Protein AF-A0A7Y4VWL1-F1 (afdb_monomer_lite)

Sequence (151 aa):
MTAQRGFTLIELLVVMTILGILSGLSLLKLRDLRYAAVAAQMTQELRAVQVAAFNYFADHETWPLETGPGAVPAGLAPLLPAQLTSSFDRGEYVLDYENFGGTGEVVIGVSVTSSNERLFAKFAQFLGKGSPFFIAGNTITYLISGPGGIF

Foldseek 3Di:
DDDDDDDDPVNVVVVVVVVVVVVVVVVVVVVLVVLLVVLVVVVVQLVQQLVLQVVLCVVPVDGFDWDFKFDDGPSSLVSGDPVPNGTQCPPQKIWGWDFPDDPPWTKIKIKIAGPDPSSQVSNVVVVPPPFDWDDDPRMIIGIDTPPPDDD

Radius of gyration: 23.73 Å; chains: 1; bounding box: 59×51×61 Å

Structure (mmCIF, N/CA/C/O backbone):
data_AF-A0A7Y4VWL1-F1
#
_entry.id   AF-A0A7Y4VWL1-F1
#
loop_
_atom_site.group_PDB
_atom_site.id
_atom_site.type_symbol
_atom_site.label_atom_id
_atom_site.label_alt_id
_atom_site.label_comp_id
_atom_site.label_asym_id
_atom_site.label_entity_id
_atom_site.label_seq_id
_atom_site.pdbx_PDB_ins_code
_atom_site.Cartn_x
_atom_site.Cartn_y
_atom_site.Cartn_z
_atom_site.occupancy
_atom_site.B_iso_or_equiv
_atom_site.auth_seq_id
_atom_site.auth_comp_id
_atom_site.auth_asym_id
_atom_site.auth_atom_id
_atom_site.pdbx_PDB_model_num
ATOM 1 N N . MET A 1 1 ? -34.475 -35.817 40.402 1.00 53.69 1 MET A N 1
ATOM 2 C CA . MET A 1 1 ? -34.946 -34.663 39.607 1.00 53.69 1 MET A CA 1
ATOM 3 C C . MET A 1 1 ? -33.939 -33.544 39.800 1.00 53.69 1 MET A C 1
ATOM 5 O O . MET A 1 1 ? -33.828 -33.026 40.901 1.00 53.69 1 MET A O 1
ATOM 9 N N . THR A 1 2 ? -33.110 -33.264 38.801 1.00 60.56 2 THR A N 1
ATOM 10 C CA . THR A 1 2 ? -32.112 -32.190 38.861 1.00 60.56 2 THR A CA 1
ATOM 11 C C . THR A 1 2 ? -32.817 -30.856 38.632 1.00 60.56 2 THR A C 1
ATOM 13 O O . THR A 1 2 ? -33.407 -30.642 37.579 1.00 60.56 2 THR A O 1
ATOM 16 N N . ALA A 1 3 ? -32.811 -29.975 39.633 1.00 67.19 3 ALA A N 1
ATOM 17 C CA . ALA A 1 3 ? -33.412 -28.652 39.517 1.00 67.19 3 ALA A CA 1
ATOM 18 C C . ALA A 1 3 ? -32.616 -27.804 38.512 1.00 67.19 3 ALA A C 1
ATOM 20 O O . ALA A 1 3 ? -31.457 -27.466 38.761 1.00 67.19 3 ALA A O 1
ATOM 21 N N . GLN A 1 4 ? -33.230 -27.452 37.382 1.00 72.12 4 GLN A N 1
ATOM 22 C CA . GLN A 1 4 ? -32.694 -26.437 36.479 1.00 72.12 4 GLN A CA 1
ATOM 23 C C . GLN A 1 4 ? -32.841 -25.064 37.137 1.00 72.12 4 GLN A C 1
ATOM 25 O O . GLN A 1 4 ? -33.948 -24.574 37.353 1.00 72.12 4 GLN A O 1
ATOM 30 N N . ARG A 1 5 ? -31.706 -24.454 37.488 1.00 76.81 5 ARG A N 1
ATOM 31 C CA . ARG A 1 5 ? -31.646 -23.065 37.949 1.00 76.81 5 ARG A CA 1
ATOM 32 C C . ARG A 1 5 ? -31.828 -22.141 36.743 1.00 76.81 5 ARG A C 1
ATOM 34 O O . ARG A 1 5 ? -31.040 -22.205 35.804 1.00 76.81 5 ARG A O 1
ATOM 41 N N . GLY A 1 6 ? -32.875 -21.320 36.767 1.00 77.44 6 GLY A N 1
ATOM 42 C CA . GLY A 1 6 ? -33.060 -20.220 35.818 1.00 77.44 6 GLY A CA 1
ATOM 43 C C . G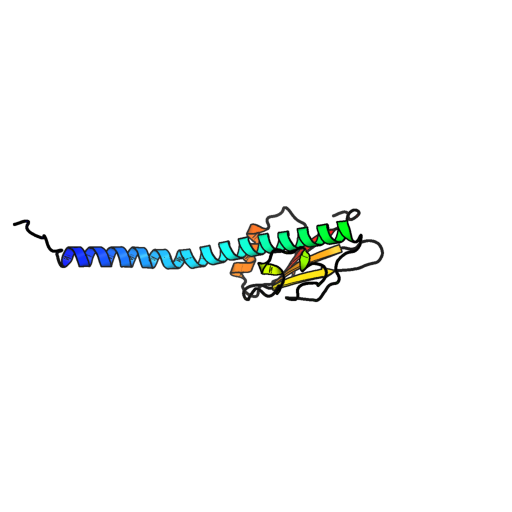LY A 1 6 ? -32.202 -19.009 36.192 1.00 77.44 6 GLY A C 1
ATOM 44 O O . GLY A 1 6 ? -31.858 -18.835 37.359 1.00 77.44 6 GLY A O 1
ATOM 45 N N . PHE A 1 7 ? -31.868 -18.182 35.201 1.00 81.88 7 PHE A N 1
ATOM 46 C CA . PHE A 1 7 ? -31.201 -16.893 35.410 1.00 81.88 7 PHE A CA 1
ATOM 47 C C . PHE A 1 7 ? -32.176 -15.859 35.984 1.00 81.88 7 PHE A C 1
ATOM 49 O O . PHE A 1 7 ? -33.357 -15.841 35.626 1.00 81.88 7 PHE A O 1
ATOM 56 N N . THR A 1 8 ? -31.689 -14.972 36.848 1.00 91.75 8 THR A N 1
ATOM 57 C CA . THR A 1 8 ? -32.475 -13.841 37.349 1.00 91.75 8 THR A CA 1
ATOM 58 C C . THR A 1 8 ? -32.477 -12.679 36.351 1.00 91.75 8 THR A C 1
ATOM 60 O O . THR A 1 8 ? -31.537 -12.473 35.582 1.00 91.75 8 THR A O 1
ATOM 63 N N . LEU A 1 9 ? -33.540 -11.869 36.389 1.00 91.31 9 LEU A N 1
ATOM 64 C CA . LEU A 1 9 ? -33.664 -10.654 35.573 1.00 91.31 9 LEU A CA 1
ATOM 65 C C . LEU A 1 9 ? -32.506 -9.674 35.808 1.00 91.31 9 LEU A C 1
ATOM 67 O O . LEU A 1 9 ? -32.021 -9.051 34.866 1.00 91.31 9 LEU A O 1
ATOM 71 N N . ILE A 1 10 ? -32.055 -9.554 37.060 1.00 94.19 10 ILE A N 1
ATOM 72 C CA . ILE A 1 10 ? -30.964 -8.650 37.427 1.00 94.19 10 ILE A CA 1
ATOM 73 C C . ILE A 1 10 ? -29.613 -9.139 36.901 1.00 94.19 10 ILE A C 1
ATOM 75 O O . ILE A 1 10 ? -28.822 -8.327 36.431 1.00 94.19 10 ILE A O 1
ATOM 79 N N . GLU A 1 11 ? -29.366 -10.451 36.898 1.00 93.19 11 GLU A N 1
ATOM 80 C CA . GLU A 1 11 ? -28.156 -11.018 36.298 1.00 93.19 11 GLU A CA 1
ATOM 81 C C . GLU A 1 11 ? -28.111 -10.745 34.794 1.00 93.19 11 GLU A C 1
ATOM 83 O O . GLU A 1 11 ? -27.090 -10.278 34.292 1.00 93.19 11 GLU A O 1
ATOM 88 N N . LEU A 1 12 ? -29.223 -10.946 34.078 1.00 92.62 12 LEU A N 1
ATOM 89 C CA . LEU A 1 12 ? -29.288 -10.622 32.651 1.00 92.62 12 LEU A CA 1
ATOM 90 C C . LEU A 1 12 ? -29.052 -9.121 32.407 1.00 92.62 12 LEU A C 1
ATOM 92 O O . LEU A 1 12 ? -28.317 -8.751 31.492 1.00 92.62 12 LEU A O 1
ATOM 96 N N . LEU A 1 13 ? -29.633 -8.261 33.250 1.00 95.00 13 LEU A N 1
ATOM 97 C CA . LEU A 1 13 ? -29.513 -6.808 33.142 1.00 95.00 13 LEU A CA 1
ATOM 98 C C . LEU A 1 13 ? -28.073 -6.332 33.339 1.00 95.00 13 LEU A C 1
ATOM 100 O O . LEU A 1 13 ? -27.571 -5.535 32.542 1.00 95.00 13 LEU A O 1
ATOM 104 N N . VAL A 1 14 ? -27.385 -6.833 34.364 1.00 95.44 14 VAL A N 1
ATOM 105 C CA . VAL A 1 14 ? -25.982 -6.481 34.618 1.00 95.44 14 VAL A CA 1
ATOM 106 C C . VAL A 1 14 ? -25.096 -6.963 33.470 1.00 95.44 14 VAL A C 1
ATOM 108 O O . VAL A 1 14 ? -24.245 -6.206 33.003 1.00 95.44 14 VAL A O 1
ATOM 111 N N . VAL A 1 15 ? -25.335 -8.168 32.943 1.00 95.50 15 VAL A N 1
ATOM 112 C CA . VAL A 1 15 ? -24.563 -8.715 31.817 1.00 95.50 15 VAL A CA 1
ATOM 113 C C . VAL A 1 15 ? -24.711 -7.850 30.568 1.00 95.50 15 VAL A C 1
ATOM 115 O O . VAL A 1 15 ? -23.702 -7.435 30.001 1.00 95.50 15 VAL A O 1
ATOM 118 N N . MET A 1 16 ? -25.936 -7.514 30.153 1.00 95.31 16 MET A N 1
ATOM 119 C CA . MET A 1 16 ? -26.133 -6.659 28.975 1.00 95.31 16 MET A CA 1
ATOM 120 C C . MET A 1 16 ? -25.584 -5.242 29.184 1.00 95.31 16 MET A C 1
ATOM 122 O O . MET A 1 16 ? -25.059 -4.649 28.245 1.00 95.31 16 MET A O 1
ATOM 126 N N . THR A 1 17 ? -25.630 -4.725 30.416 1.00 96.38 17 THR A N 1
ATOM 127 C CA . THR A 1 17 ? -25.041 -3.423 30.762 1.00 96.38 17 THR A CA 1
ATOM 128 C C . THR A 1 17 ? -23.522 -3.445 30.589 1.00 96.38 17 THR A C 1
ATOM 130 O O . THR A 1 17 ? -22.962 -2.569 29.930 1.00 96.38 17 THR A O 1
ATOM 133 N N . ILE A 1 18 ? -22.846 -4.472 31.111 1.00 96.19 18 ILE A N 1
ATOM 134 C CA . ILE A 1 18 ? -21.393 -4.631 30.963 1.00 96.19 18 ILE A CA 1
ATOM 135 C C . ILE A 1 18 ? -21.023 -4.845 29.488 1.00 96.19 18 ILE A C 1
ATOM 137 O O . ILE A 1 18 ? -20.112 -4.183 28.989 1.00 96.19 18 ILE A O 1
ATOM 141 N N . LEU A 1 19 ? -21.748 -5.705 28.763 1.00 95.56 19 LEU A N 1
ATOM 142 C CA . LEU A 1 19 ? -21.534 -5.923 27.327 1.00 95.56 19 LEU A CA 1
ATOM 143 C C . LEU A 1 19 ? -21.727 -4.636 26.516 1.00 95.56 19 LEU A C 1
ATOM 145 O O . LEU A 1 19 ? -20.936 -4.376 25.610 1.00 95.56 19 LEU A O 1
ATOM 149 N N . GLY A 1 20 ? -22.718 -3.808 26.851 1.00 95.06 20 GLY A N 1
ATOM 150 C CA . GLY A 1 20 ? -22.946 -2.510 26.213 1.00 95.06 20 GLY A CA 1
ATOM 151 C C . GLY A 1 20 ? -21.771 -1.548 26.402 1.00 95.06 20 GLY A C 1
ATOM 152 O O . GLY A 1 20 ? -21.290 -0.967 25.428 1.00 95.06 20 GLY A O 1
ATOM 153 N N . ILE A 1 21 ? -21.249 -1.438 27.629 1.00 94.19 21 ILE A N 1
ATOM 154 C CA . ILE A 1 21 ? -20.079 -0.599 27.939 1.00 94.19 21 ILE A CA 1
ATOM 155 C C . ILE A 1 21 ? -18.843 -1.090 27.172 1.00 94.19 21 ILE A C 1
ATOM 157 O O . ILE A 1 21 ? -18.185 -0.303 26.488 1.00 94.19 21 ILE A O 1
ATOM 161 N N . LEU A 1 22 ? -18.541 -2.392 27.234 1.00 94.25 22 LEU A N 1
ATOM 162 C CA . LEU A 1 22 ? -17.385 -2.975 26.543 1.00 94.25 22 LEU A CA 1
ATOM 163 C C . LEU A 1 22 ? -17.489 -2.831 25.016 1.00 94.25 22 LEU A C 1
ATOM 165 O O . LEU A 1 22 ? -16.496 -2.512 24.354 1.00 94.25 22 LEU A O 1
ATOM 169 N N . SER A 1 23 ? -18.687 -3.011 24.454 1.00 90.81 23 SER A N 1
ATOM 170 C CA . SER A 1 23 ? -18.933 -2.863 23.014 1.00 90.81 23 SER A CA 1
ATOM 171 C C . SER A 1 23 ? -18.727 -1.420 22.553 1.00 90.81 23 SER A C 1
ATOM 173 O O . SER A 1 23 ? -18.055 -1.192 21.546 1.00 90.81 23 SER A O 1
ATOM 175 N N . GLY A 1 24 ? -19.220 -0.434 23.312 1.00 88.69 24 GLY A N 1
ATOM 176 C CA . GLY A 1 24 ? -19.040 0.986 22.997 1.00 88.69 24 GLY A CA 1
ATOM 177 C C . GLY A 1 24 ? -17.568 1.411 22.956 1.00 88.69 24 GLY A C 1
ATOM 178 O O . GLY A 1 24 ? -17.142 2.087 22.019 1.00 88.69 24 GLY A O 1
ATOM 179 N N . LEU A 1 25 ? -16.761 0.952 23.918 1.00 87.62 25 LEU A N 1
ATOM 180 C CA . LEU A 1 25 ? -15.320 1.239 23.955 1.00 87.62 25 LEU A CA 1
ATOM 181 C C . LEU A 1 25 ? -14.551 0.584 22.795 1.00 87.62 25 LEU A C 1
ATOM 183 O O . LEU A 1 25 ? -13.553 1.131 22.321 1.00 87.62 25 LEU A O 1
ATOM 187 N N . SER A 1 26 ? -15.006 -0.580 22.329 1.00 87.38 26 SER A N 1
ATOM 188 C CA . SER A 1 26 ? -14.318 -1.360 21.294 1.00 87.38 26 SER A CA 1
ATOM 189 C C . SER A 1 26 ? -14.441 -0.741 19.896 1.00 87.38 26 SER A C 1
ATOM 191 O O . SER A 1 26 ? -13.486 -0.780 19.117 1.00 87.38 26 SER A O 1
ATOM 193 N N . LEU A 1 27 ? -15.578 -0.110 19.580 1.00 85.00 27 LEU A N 1
ATOM 194 C CA . LEU A 1 27 ? -15.847 0.458 18.251 1.00 85.00 27 LEU A CA 1
ATOM 195 C C . LEU A 1 27 ? -14.878 1.582 17.859 1.00 85.00 27 LEU A C 1
ATOM 197 O O . LEU A 1 27 ? -14.468 1.666 16.701 1.00 85.00 27 LEU A O 1
ATOM 201 N N . LEU A 1 28 ? -14.489 2.438 18.809 1.00 75.31 28 LEU A N 1
ATOM 202 C CA . LEU A 1 28 ? -13.587 3.560 18.531 1.00 75.31 28 LEU A CA 1
ATOM 203 C C . LEU A 1 28 ? -12.187 3.077 18.128 1.00 75.31 28 LEU A C 1
ATOM 205 O O . LEU A 1 28 ? -11.619 3.585 17.164 1.00 75.31 28 LEU A O 1
ATOM 209 N N . LYS A 1 29 ? -11.663 2.046 18.802 1.00 82.69 29 LYS A N 1
ATOM 210 C CA . LYS A 1 29 ? -10.333 1.485 18.513 1.00 82.69 29 LYS A CA 1
ATOM 211 C C . LYS A 1 29 ? -10.264 0.774 17.160 1.00 82.69 29 LYS A C 1
ATOM 213 O O . LYS A 1 29 ? -9.216 0.776 16.521 1.00 82.69 29 LYS A O 1
ATOM 218 N N . LEU A 1 30 ? -11.373 0.192 16.699 1.00 86.75 30 LEU A N 1
ATOM 219 C CA . LEU A 1 30 ? -11.414 -0.553 15.439 1.00 86.75 30 LEU A CA 1
ATOM 220 C C . LEU A 1 30 ? -11.107 0.326 14.215 1.00 86.75 30 LEU A C 1
ATOM 222 O O . LEU A 1 30 ? -10.485 -0.144 13.264 1.00 86.75 30 LEU A O 1
ATOM 226 N N . ARG A 1 31 ? -11.505 1.605 14.235 1.00 82.94 31 ARG A N 1
ATOM 227 C CA . ARG A 1 31 ? -11.282 2.527 13.105 1.00 82.94 31 ARG A CA 1
ATOM 228 C C . ARG A 1 31 ? -9.795 2.803 12.885 1.00 82.94 31 ARG A C 1
ATOM 230 O O . ARG A 1 31 ? -9.332 2.749 11.751 1.00 82.94 31 ARG A O 1
ATOM 237 N N . ASP A 1 32 ? -9.046 3.026 13.960 1.00 85.88 32 ASP A N 1
ATOM 238 C CA . ASP A 1 32 ? -7.602 3.264 13.882 1.00 85.88 32 ASP A CA 1
ATOM 239 C C . ASP A 1 32 ? -6.832 1.996 13.501 1.00 85.88 32 ASP A C 1
ATOM 241 O O . ASP A 1 32 ? -5.897 2.056 12.701 1.00 85.88 32 ASP A O 1
ATOM 245 N N . LEU A 1 33 ? -7.255 0.837 14.021 1.00 88.31 33 LEU A N 1
ATOM 246 C CA . LEU A 1 33 ? -6.685 -0.458 13.643 1.00 88.31 33 LEU A CA 1
ATOM 247 C C . LEU A 1 33 ? -6.888 -0.757 12.156 1.00 88.31 33 LEU A C 1
ATOM 249 O O . LEU A 1 33 ? -5.968 -1.255 11.512 1.00 88.31 33 LEU A O 1
ATOM 253 N N . ARG A 1 34 ? -8.050 -0.406 11.592 1.00 90.75 34 ARG A N 1
ATOM 254 C CA . ARG A 1 34 ? -8.300 -0.536 10.152 1.00 90.75 34 ARG A CA 1
ATOM 255 C C . ARG A 1 34 ? -7.311 0.299 9.342 1.00 90.75 34 ARG A C 1
ATOM 257 O O . ARG A 1 34 ? -6.692 -0.243 8.436 1.00 90.75 34 ARG A O 1
ATOM 264 N N . TYR A 1 35 ? -7.109 1.573 9.683 1.00 90.94 35 TYR A N 1
ATOM 265 C CA . TYR A 1 35 ? -6.134 2.404 8.966 1.00 90.94 35 TYR A CA 1
ATOM 266 C C . TYR A 1 35 ? -4.704 1.873 9.087 1.00 90.94 35 TYR A C 1
ATOM 268 O O . TYR A 1 35 ? -3.960 1.912 8.113 1.00 90.94 35 TYR A O 1
ATOM 276 N N . ALA A 1 36 ? -4.321 1.338 10.248 1.00 89.56 36 ALA A N 1
ATOM 277 C CA . ALA A 1 36 ? -3.015 0.707 10.419 1.00 89.56 36 ALA A CA 1
ATOM 278 C C . ALA A 1 36 ? -2.860 -0.561 9.558 1.00 89.56 36 ALA A C 1
ATOM 280 O O . ALA A 1 36 ? -1.812 -0.756 8.949 1.00 89.56 36 ALA A O 1
ATOM 281 N N . ALA A 1 37 ? -3.900 -1.397 9.472 1.00 91.88 37 ALA A N 1
ATOM 282 C CA . ALA A 1 37 ? -3.895 -2.595 8.636 1.00 91.88 37 ALA A CA 1
ATOM 283 C C . ALA A 1 37 ? -3.798 -2.252 7.141 1.00 91.88 37 ALA A C 1
ATOM 285 O O . ALA A 1 37 ? -2.983 -2.842 6.435 1.00 91.88 37 ALA A O 1
ATOM 286 N N . VAL A 1 38 ? -4.567 -1.262 6.676 1.00 92.62 38 VAL A N 1
ATOM 287 C CA . VAL A 1 38 ? -4.510 -0.796 5.280 1.00 92.62 38 VAL A CA 1
ATOM 288 C C . VAL A 1 38 ? -3.145 -0.173 4.975 1.00 92.62 38 VAL A C 1
ATOM 290 O O . VAL A 1 38 ? -2.542 -0.509 3.965 1.00 92.62 38 VAL A O 1
ATOM 293 N N . ALA A 1 39 ? -2.587 0.650 5.866 1.00 90.50 39 ALA A N 1
ATOM 294 C CA . ALA A 1 39 ? -1.245 1.214 5.690 1.00 90.50 39 ALA A CA 1
ATOM 295 C C . ALA A 1 39 ? -0.144 0.134 5.603 1.00 90.50 39 ALA A C 1
ATOM 297 O O . ALA A 1 39 ? 0.784 0.239 4.794 1.00 90.50 39 ALA A O 1
ATOM 298 N N . ALA A 1 40 ? -0.246 -0.926 6.410 1.00 90.56 40 ALA A N 1
ATOM 299 C CA . ALA A 1 40 ? 0.659 -2.069 6.327 1.00 90.56 40 ALA A CA 1
ATOM 300 C C . ALA A 1 40 ? 0.513 -2.809 4.986 1.00 90.56 40 ALA A C 1
ATOM 302 O O . ALA A 1 40 ? 1.520 -3.131 4.353 1.00 90.56 40 ALA A O 1
ATOM 303 N N . GLN A 1 41 ? -0.724 -3.007 4.519 1.00 92.00 41 GLN A N 1
ATOM 304 C CA . GLN A 1 41 ? -1.009 -3.589 3.209 1.00 92.00 41 GLN A CA 1
ATOM 305 C C . GLN A 1 41 ? -0.422 -2.743 2.070 1.00 92.00 41 GLN A C 1
ATOM 307 O O . GLN A 1 41 ? 0.288 -3.288 1.231 1.00 92.00 41 GLN A O 1
ATOM 312 N N . MET A 1 42 ? -0.632 -1.422 2.076 1.00 91.31 42 MET A N 1
ATOM 313 C CA . MET A 1 42 ? -0.054 -0.489 1.094 1.00 91.31 42 MET A CA 1
ATOM 314 C C . MET A 1 42 ? 1.466 -0.647 1.002 1.00 91.31 42 MET A C 1
ATOM 316 O O . MET A 1 42 ? 2.033 -0.710 -0.085 1.00 91.31 42 MET A O 1
ATOM 320 N N . THR A 1 43 ? 2.131 -0.764 2.154 1.00 88.62 43 THR A N 1
ATOM 321 C CA . THR A 1 43 ? 3.589 -0.933 2.227 1.00 88.62 43 THR A CA 1
ATOM 322 C C . THR A 1 43 ? 4.035 -2.272 1.641 1.00 88.62 43 THR A C 1
ATOM 324 O O . THR A 1 43 ? 5.049 -2.342 0.948 1.00 88.62 43 THR A O 1
ATOM 327 N N . GLN A 1 44 ? 3.293 -3.347 1.914 1.00 90.88 44 GLN A N 1
ATOM 328 C CA . GLN A 1 44 ? 3.578 -4.672 1.369 1.00 90.88 44 GLN A CA 1
ATOM 329 C C . GLN A 1 44 ? 3.374 -4.714 -0.149 1.00 90.88 44 GLN A C 1
ATOM 331 O O . GLN A 1 44 ? 4.216 -5.261 -0.859 1.00 90.88 44 GLN A O 1
ATOM 336 N N . GLU A 1 45 ? 2.285 -4.129 -0.644 1.00 93.00 45 GLU A N 1
ATOM 337 C CA . GLU A 1 45 ? 1.980 -4.078 -2.073 1.00 93.00 45 GLU A CA 1
ATOM 338 C C . GLU A 1 45 ? 3.011 -3.233 -2.831 1.00 93.00 45 GLU A C 1
ATOM 340 O O . GLU A 1 45 ? 3.532 -3.693 -3.843 1.00 93.00 45 GLU A O 1
ATOM 345 N N . LEU A 1 46 ? 3.412 -2.076 -2.291 1.00 89.50 46 LEU A N 1
ATOM 346 C CA . LEU A 1 46 ? 4.498 -1.265 -2.851 1.00 89.50 46 LEU A CA 1
ATOM 347 C C . LEU A 1 46 ? 5.797 -2.067 -2.989 1.00 89.50 46 LEU A C 1
ATOM 349 O O . LEU A 1 46 ? 6.426 -2.064 -4.046 1.00 89.50 46 LEU A O 1
ATOM 353 N N . ARG A 1 47 ? 6.189 -2.800 -1.939 1.00 87.75 47 ARG A N 1
ATOM 354 C CA . ARG A 1 47 ? 7.388 -3.652 -1.981 1.00 87.75 47 ARG A CA 1
ATOM 355 C C . ARG A 1 47 ? 7.250 -4.791 -2.988 1.00 87.75 47 ARG A C 1
ATOM 357 O O . ARG A 1 47 ? 8.233 -5.148 -3.627 1.00 87.75 47 ARG A O 1
ATOM 364 N N . ALA A 1 48 ? 6.055 -5.359 -3.144 1.00 92.06 48 ALA A N 1
ATOM 365 C CA . ALA A 1 48 ? 5.807 -6.402 -4.134 1.00 92.06 48 ALA A CA 1
ATOM 366 C C . ALA A 1 48 ? 5.993 -5.875 -5.565 1.00 92.06 48 ALA A C 1
ATOM 368 O O . ALA A 1 48 ? 6.643 -6.538 -6.370 1.00 92.06 48 ALA A O 1
ATOM 369 N N . VAL A 1 49 ? 5.502 -4.666 -5.859 1.00 92.00 49 VAL A N 1
ATOM 370 C CA . VAL A 1 49 ? 5.725 -3.999 -7.153 1.00 92.00 49 VAL A CA 1
ATOM 371 C C . VAL A 1 49 ? 7.211 -3.714 -7.371 1.00 92.00 49 VAL A C 1
ATOM 373 O O . VAL A 1 49 ? 7.733 -3.999 -8.444 1.00 92.00 49 VAL A O 1
ATOM 376 N N . GLN A 1 50 ? 7.919 -3.231 -6.346 1.00 87.06 50 GLN A N 1
ATOM 377 C CA . GLN A 1 50 ? 9.363 -2.994 -6.415 1.00 87.06 50 GLN A CA 1
ATOM 378 C C . GLN A 1 50 ? 10.146 -4.270 -6.755 1.00 87.06 50 GLN A C 1
ATOM 380 O O . GLN A 1 50 ? 10.990 -4.262 -7.649 1.00 87.06 50 GLN A O 1
ATOM 385 N N . VAL A 1 51 ? 9.866 -5.376 -6.061 1.00 90.50 51 VAL A N 1
ATOM 386 C CA . VAL A 1 51 ? 10.518 -6.668 -6.324 1.00 90.50 51 VAL A CA 1
ATOM 387 C C . VAL A 1 51 ? 10.180 -7.174 -7.727 1.00 90.50 51 VAL A C 1
ATOM 389 O O . VAL A 1 51 ? 11.075 -7.620 -8.440 1.00 90.50 51 VAL A O 1
ATOM 392 N N . ALA A 1 52 ? 8.921 -7.060 -8.157 1.00 92.56 52 ALA A N 1
ATOM 393 C CA . ALA A 1 52 ? 8.508 -7.440 -9.505 1.00 92.56 52 ALA A CA 1
ATOM 394 C C . ALA A 1 52 ? 9.241 -6.625 -10.585 1.00 92.56 52 ALA A C 1
ATOM 396 O O . ALA A 1 52 ? 9.683 -7.194 -11.580 1.00 92.56 52 ALA A O 1
ATOM 397 N N . ALA A 1 53 ? 9.436 -5.320 -10.371 1.00 89.56 53 ALA A N 1
ATOM 398 C CA . ALA A 1 53 ? 10.184 -4.464 -11.288 1.00 89.56 53 ALA A CA 1
ATOM 399 C C . ALA A 1 53 ? 11.659 -4.873 -11.392 1.00 89.56 53 ALA A C 1
ATOM 401 O O . ALA A 1 53 ? 12.181 -4.974 -12.501 1.00 89.56 53 ALA A O 1
ATOM 402 N N . PHE A 1 54 ? 12.319 -5.160 -10.264 1.00 87.69 54 PHE A N 1
ATOM 403 C CA . PHE A 1 54 ? 13.699 -5.655 -10.276 1.00 87.69 54 PHE A CA 1
ATOM 404 C C . PHE A 1 54 ? 13.830 -7.014 -10.963 1.00 87.69 54 PHE A C 1
ATOM 406 O O . PHE A 1 54 ? 14.767 -7.209 -11.731 1.00 87.69 54 PHE A O 1
ATOM 413 N N . ASN A 1 55 ? 12.893 -7.934 -10.723 1.00 91.12 55 ASN A N 1
ATOM 414 C CA . ASN A 1 55 ? 12.887 -9.237 -11.387 1.00 91.12 55 ASN A CA 1
ATOM 415 C C . ASN A 1 55 ? 12.708 -9.085 -12.902 1.00 91.12 55 ASN A C 1
ATOM 417 O O . ASN A 1 55 ? 13.445 -9.695 -13.667 1.00 91.12 55 ASN A O 1
ATOM 421 N N . TYR A 1 56 ? 11.796 -8.212 -13.345 1.00 90.94 56 TYR A N 1
ATOM 422 C CA . TYR A 1 56 ? 11.622 -7.942 -14.770 1.00 90.94 56 TYR A CA 1
ATOM 423 C C . TYR A 1 56 ? 12.909 -7.407 -15.403 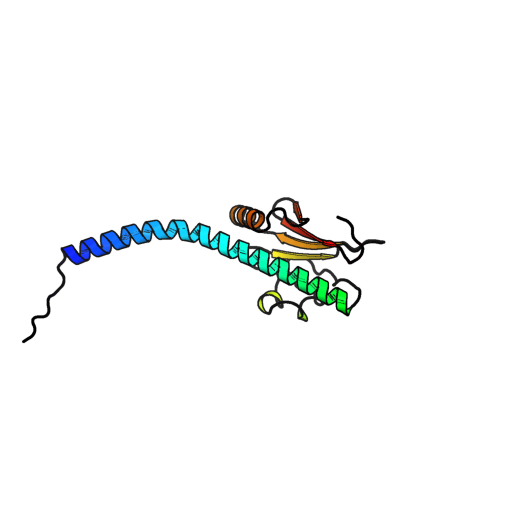1.00 90.94 56 TYR A C 1
ATOM 425 O O . TYR A 1 56 ? 13.313 -7.883 -16.463 1.00 90.94 56 TYR A O 1
ATOM 433 N N . PHE A 1 57 ? 13.563 -6.447 -14.741 1.00 87.69 57 PHE A N 1
ATOM 434 C CA . PHE A 1 57 ? 14.827 -5.885 -15.207 1.00 87.69 57 PHE A CA 1
ATOM 435 C C . PHE A 1 57 ? 15.941 -6.937 -15.260 1.00 87.69 57 PHE A C 1
ATOM 437 O O . PHE A 1 57 ? 16.711 -6.953 -16.214 1.00 87.69 57 PHE A O 1
ATOM 444 N N . ALA A 1 58 ? 16.018 -7.829 -14.269 1.00 87.75 58 ALA A N 1
ATOM 445 C CA . ALA A 1 58 ? 16.998 -8.912 -14.254 1.00 87.75 58 ALA A CA 1
ATOM 446 C C . ALA A 1 58 ? 16.843 -9.860 -15.457 1.00 87.75 58 ALA A C 1
ATOM 448 O O . ALA A 1 58 ? 17.847 -10.342 -15.975 1.00 87.75 58 ALA A O 1
ATOM 449 N N . ASP A 1 59 ? 15.610 -10.078 -15.919 1.00 90.25 59 ASP A N 1
ATOM 450 C CA . ASP A 1 59 ? 15.313 -10.982 -17.033 1.00 90.25 59 ASP A CA 1
ATOM 451 C C . ASP A 1 59 ? 15.394 -10.303 -18.416 1.00 90.25 59 ASP A C 1
ATOM 453 O O . ASP A 1 59 ? 15.719 -10.959 -19.405 1.00 90.25 59 ASP A O 1
ATOM 457 N N . HIS A 1 60 ? 15.087 -9.003 -18.510 1.00 88.69 60 HIS A N 1
ATOM 458 C CA . HIS A 1 60 ? 14.908 -8.294 -19.790 1.00 88.69 60 HIS A CA 1
ATOM 459 C C . HIS A 1 60 ? 15.903 -7.147 -20.026 1.00 88.69 60 HIS A C 1
ATOM 461 O O . HIS A 1 60 ? 15.813 -6.485 -21.061 1.00 88.69 60 HIS A O 1
ATOM 467 N N . GLU A 1 61 ? 16.781 -6.852 -19.059 1.00 85.94 61 GLU A N 1
ATOM 468 C CA . GLU A 1 61 ? 17.749 -5.733 -19.053 1.00 85.94 61 GLU A CA 1
ATOM 469 C C . GLU A 1 61 ? 17.125 -4.349 -19.325 1.00 85.94 61 GLU A C 1
ATOM 471 O O . GLU A 1 61 ? 17.800 -3.362 -19.622 1.00 85.94 61 GLU A O 1
ATOM 476 N N . THR A 1 62 ? 15.804 -4.265 -19.219 1.00 85.25 62 THR A N 1
ATOM 477 C CA . THR A 1 62 ? 14.990 -3.092 -19.506 1.00 85.25 62 THR A CA 1
ATOM 478 C C . THR A 1 62 ? 13.888 -3.010 -18.469 1.00 85.25 62 THR A C 1
ATOM 480 O O . THR A 1 62 ? 13.445 -4.020 -17.924 1.00 85.25 62 THR A O 1
ATOM 483 N N . TRP A 1 63 ? 13.453 -1.795 -18.160 1.00 87.06 63 TRP A N 1
ATOM 484 C CA . TRP A 1 63 ? 12.355 -1.599 -17.226 1.00 87.06 63 TRP A CA 1
ATOM 485 C C . TRP A 1 63 ? 11.000 -1.740 -17.929 1.00 87.06 63 TRP A C 1
ATOM 487 O O . TRP A 1 63 ? 10.895 -1.382 -19.107 1.00 87.06 63 TRP A O 1
ATOM 497 N N . PRO A 1 64 ? 9.958 -2.226 -17.229 1.00 88.38 64 PRO A N 1
ATOM 498 C CA . PRO A 1 64 ? 8.602 -2.252 -17.759 1.00 88.38 64 PRO A CA 1
ATOM 499 C C . PRO A 1 64 ? 8.149 -0.882 -18.271 1.00 88.38 64 PRO A C 1
ATOM 501 O O . PRO A 1 64 ? 8.525 0.164 -17.741 1.00 88.38 64 PRO A O 1
ATOM 504 N N . LEU A 1 65 ? 7.303 -0.890 -19.297 1.00 88.25 65 LEU A N 1
ATOM 505 C CA . LEU A 1 65 ? 6.633 0.322 -19.758 1.00 88.25 65 LEU A CA 1
ATOM 506 C C . LEU A 1 65 ? 5.604 0.773 -18.722 1.00 88.25 65 LEU A C 1
ATOM 508 O O . LEU A 1 65 ? 4.901 -0.055 -18.141 1.00 88.25 65 LEU A O 1
ATOM 512 N N . GLU A 1 66 ? 5.486 2.080 -18.525 1.00 88.12 66 GLU A N 1
ATOM 513 C CA . GLU A 1 66 ? 4.407 2.638 -17.719 1.00 88.12 66 GLU A CA 1
ATOM 514 C C . GLU A 1 66 ? 3.054 2.508 -18.428 1.00 88.12 66 GLU A C 1
ATOM 516 O O . GLU A 1 66 ? 2.957 2.406 -19.652 1.00 88.12 66 GLU A O 1
ATOM 521 N N . THR A 1 67 ? 1.986 2.451 -17.638 1.00 88.25 67 THR A N 1
ATOM 522 C CA . THR A 1 67 ? 0.600 2.392 -18.140 1.00 88.25 67 THR A CA 1
ATOM 523 C C . THR A 1 67 ? -0.278 3.475 -17.502 1.00 88.25 67 THR A C 1
ATOM 525 O O . THR A 1 67 ? -1.329 3.808 -18.047 1.00 88.25 67 THR A O 1
ATOM 528 N N . GLY A 1 68 ? 0.186 4.073 -16.401 1.00 89.38 68 GLY A N 1
ATOM 529 C CA . GLY A 1 68 ? -0.485 5.136 -15.665 1.00 89.38 68 GLY A CA 1
ATOM 530 C C . GLY A 1 68 ? -1.218 4.651 -14.406 1.00 89.38 68 GLY A C 1
ATOM 531 O O . GLY A 1 68 ? -1.301 3.442 -14.148 1.00 89.38 68 GLY A O 1
ATOM 532 N N . PRO A 1 69 ? -1.804 5.592 -13.641 1.00 90.50 69 PRO A N 1
ATOM 533 C CA . PRO A 1 69 ? -2.329 5.318 -12.309 1.00 90.50 69 PRO A CA 1
ATOM 534 C C . PRO A 1 69 ? -3.426 4.255 -12.298 1.00 90.50 69 PRO A C 1
ATOM 536 O O . PRO A 1 69 ? -4.385 4.317 -13.069 1.00 90.50 69 PRO A O 1
ATOM 539 N N . GLY A 1 70 ? -3.322 3.294 -11.380 1.00 92.38 70 GLY A N 1
ATOM 540 C CA . GLY A 1 70 ? -4.333 2.254 -11.170 1.00 92.38 70 GLY A CA 1
ATOM 541 C C . GLY A 1 70 ? -4.318 1.125 -12.200 1.00 92.38 70 GLY A C 1
ATOM 542 O O . GLY A 1 70 ? -4.958 0.092 -11.974 1.00 92.38 70 GLY A O 1
ATOM 543 N N . ALA A 1 71 ? -3.543 1.261 -13.276 1.00 94.00 71 ALA A N 1
ATOM 544 C CA . ALA A 1 71 ? -3.326 0.211 -14.254 1.00 94.00 71 ALA A CA 1
ATOM 545 C C . ALA A 1 71 ? -2.093 -0.630 -13.898 1.00 94.00 71 ALA A C 1
ATOM 547 O O . ALA A 1 71 ? -1.084 -0.125 -13.414 1.00 94.00 71 ALA A O 1
ATOM 548 N N . VAL A 1 72 ? -2.174 -1.933 -14.168 1.00 93.31 72 VAL A N 1
ATOM 549 C CA . VAL A 1 72 ? -1.050 -2.856 -13.982 1.00 93.31 72 VAL A CA 1
ATOM 550 C C . VAL A 1 72 ? -0.223 -2.885 -15.269 1.00 93.31 72 VAL A C 1
ATOM 552 O O . VAL A 1 72 ? -0.768 -3.263 -16.311 1.00 93.31 72 VAL A O 1
ATOM 555 N N . PRO A 1 73 ? 1.080 -2.555 -15.232 1.00 91.44 73 PRO A N 1
ATOM 556 C CA . PRO A 1 73 ? 1.946 -2.721 -16.391 1.00 91.44 73 PRO A CA 1
ATOM 557 C C . PRO A 1 73 ? 1.995 -4.175 -16.859 1.00 91.44 73 PRO A C 1
ATOM 559 O O . PRO A 1 73 ? 2.219 -5.088 -16.059 1.00 91.44 73 PRO A O 1
ATOM 562 N N . ALA A 1 74 ? 1.854 -4.401 -18.167 1.00 90.00 74 ALA A N 1
ATOM 563 C CA . ALA A 1 74 ? 1.820 -5.750 -18.740 1.00 90.00 74 ALA A CA 1
ATOM 564 C C . ALA A 1 74 ? 3.076 -6.578 -18.405 1.00 90.00 74 ALA A C 1
ATOM 566 O O . ALA A 1 74 ? 2.972 -7.775 -18.149 1.00 90.00 74 ALA A O 1
ATOM 567 N N . GLY A 1 75 ? 4.249 -5.933 -18.348 1.00 88.69 75 GLY A N 1
ATOM 568 C CA . GLY A 1 75 ? 5.506 -6.584 -17.965 1.00 88.69 75 GLY A CA 1
ATOM 569 C C . GLY A 1 75 ? 5.567 -7.001 -16.491 1.00 88.69 75 GLY A C 1
ATOM 570 O O . GLY A 1 75 ? 6.236 -7.971 -16.154 1.00 88.69 75 GLY A O 1
ATOM 571 N N . LEU A 1 76 ? 4.829 -6.322 -15.606 1.00 91.25 76 LEU A N 1
ATOM 572 C CA . LEU A 1 76 ? 4.807 -6.637 -14.175 1.00 91.25 76 LEU A CA 1
ATOM 573 C C . LEU A 1 76 ? 3.762 -7.686 -13.807 1.00 91.25 76 LEU A C 1
ATOM 575 O O . LEU A 1 76 ? 3.990 -8.462 -12.883 1.00 91.25 76 LEU A O 1
ATOM 579 N N . ALA A 1 77 ? 2.638 -7.739 -14.526 1.00 91.81 77 ALA A N 1
ATOM 580 C CA . ALA A 1 77 ? 1.530 -8.654 -14.254 1.00 91.81 77 ALA A CA 1
ATOM 581 C C . ALA A 1 77 ? 1.943 -10.108 -13.910 1.00 91.81 77 ALA A C 1
ATOM 583 O O . ALA A 1 77 ? 1.441 -10.619 -12.904 1.00 91.81 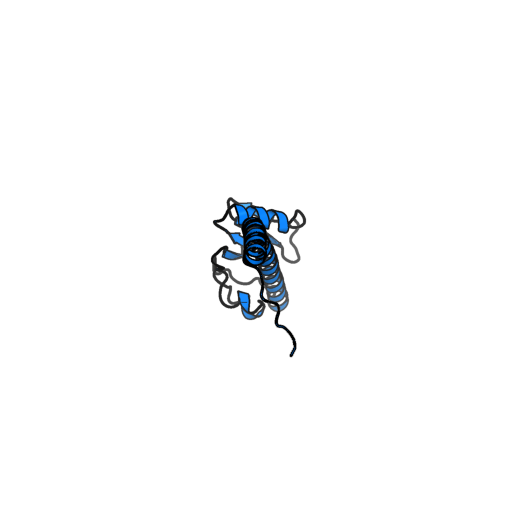77 ALA A O 1
ATOM 584 N N . PRO A 1 78 ? 2.858 -10.779 -14.648 1.00 93.56 78 PRO A N 1
ATOM 585 C CA . PRO A 1 78 ? 3.248 -12.160 -14.335 1.00 93.56 78 PRO A CA 1
ATOM 586 C C . PRO A 1 78 ? 4.138 -12.309 -13.089 1.00 93.56 78 PRO A C 1
ATOM 588 O O . PRO A 1 78 ? 4.260 -13.411 -12.561 1.00 93.56 78 PRO A O 1
ATOM 591 N N . LEU A 1 79 ? 4.764 -11.227 -12.622 1.00 93.75 79 LEU A N 1
ATOM 592 C CA . LEU A 1 79 ? 5.714 -11.218 -11.501 1.00 93.75 79 LEU A CA 1
ATOM 593 C C . LEU A 1 79 ? 5.082 -10.726 -10.191 1.00 93.75 79 LEU A C 1
ATOM 595 O O . LEU A 1 79 ? 5.712 -10.766 -9.133 1.00 93.75 79 LEU A O 1
ATOM 599 N N . LEU A 1 80 ? 3.842 -10.246 -10.261 1.00 94.56 80 LEU A N 1
ATOM 600 C CA . LEU A 1 80 ? 3.093 -9.723 -9.129 1.00 94.56 80 LEU A CA 1
ATOM 601 C C . LEU A 1 80 ? 2.333 -10.830 -8.384 1.00 94.56 80 LEU A C 1
ATOM 603 O O . LEU A 1 80 ? 1.932 -11.834 -8.976 1.00 94.56 80 LEU A O 1
ATOM 607 N N . PRO A 1 81 ? 2.065 -10.643 -7.079 1.00 93.88 81 PRO A N 1
ATOM 608 C CA . PRO A 1 81 ? 1.155 -11.516 -6.352 1.00 93.88 81 PRO A CA 1
ATOM 609 C C . PRO A 1 81 ? -0.266 -11.398 -6.923 1.00 93.88 81 PRO A C 1
ATOM 611 O O . PRO A 1 81 ? -0.668 -10.334 -7.394 1.00 93.88 81 PRO A O 1
ATOM 614 N N . ALA A 1 82 ? -1.051 -12.477 -6.822 1.00 91.56 82 ALA A N 1
ATOM 615 C CA . ALA A 1 82 ? -2.361 -12.611 -7.474 1.00 91.56 82 ALA A CA 1
ATOM 616 C C . ALA A 1 82 ? -3.337 -11.449 -7.207 1.00 91.56 82 ALA A C 1
ATOM 618 O O . ALA A 1 82 ? -4.187 -11.139 -8.036 1.00 91.56 82 ALA A O 1
ATOM 619 N N . GLN A 1 83 ? -3.219 -10.791 -6.052 1.00 91.19 83 GLN A N 1
ATOM 620 C CA . GLN A 1 83 ? -4.067 -9.664 -5.667 1.00 91.19 83 GLN A CA 1
ATOM 621 C C . GLN A 1 83 ? -3.775 -8.386 -6.468 1.00 91.19 83 GLN A C 1
ATOM 623 O O . GLN A 1 83 ? -4.625 -7.501 -6.490 1.00 91.19 83 GLN A O 1
ATOM 628 N N . LEU A 1 84 ? -2.596 -8.271 -7.085 1.00 92.25 84 LEU A N 1
ATOM 629 C CA . LEU A 1 84 ? -2.125 -7.092 -7.821 1.00 92.25 84 LEU A CA 1
ATOM 630 C C . LEU A 1 84 ? -2.063 -7.309 -9.337 1.00 92.25 84 LEU A C 1
ATOM 632 O O . LEU A 1 84 ? -1.815 -6.361 -10.070 1.00 92.25 84 LEU A O 1
ATOM 636 N N . THR A 1 85 ? -2.299 -8.527 -9.824 1.00 90.44 85 THR A N 1
ATOM 637 C CA . THR A 1 85 ? -2.185 -8.863 -11.252 1.00 90.44 85 THR A CA 1
ATOM 638 C C . THR A 1 85 ? -3.245 -8.176 -12.118 1.00 90.44 85 THR A C 1
ATOM 640 O O . THR A 1 85 ? -3.002 -7.931 -13.295 1.00 90.44 85 THR A O 1
ATOM 643 N N . SER A 1 86 ? -4.423 -7.870 -11.562 1.00 87.56 86 SER A N 1
ATOM 644 C CA . SER A 1 86 ? -5.567 -7.358 -12.332 1.00 87.56 86 SER A CA 1
ATOM 645 C C . SER A 1 86 ? -5.832 -5.859 -12.187 1.00 87.56 86 SER A C 1
ATOM 647 O O . SER A 1 86 ? -6.450 -5.281 -13.075 1.00 87.56 86 SER A O 1
ATOM 649 N N . SER A 1 87 ? -5.451 -5.238 -11.067 1.00 91.94 87 SER A N 1
ATOM 650 C CA . SER A 1 87 ? -5.718 -3.817 -10.807 1.00 91.94 87 SER A CA 1
ATOM 651 C C . SER A 1 87 ? -4.804 -3.249 -9.724 1.00 91.94 87 SER A C 1
ATOM 653 O O . SER A 1 87 ? -4.589 -3.883 -8.684 1.00 91.94 87 SER A O 1
ATOM 655 N N . PHE A 1 88 ? -4.341 -2.019 -9.946 1.00 94.75 88 PHE A N 1
ATOM 656 C CA . PHE A 1 88 ? -3.656 -1.182 -8.960 1.00 94.75 88 PHE A CA 1
ATOM 657 C C . PHE A 1 88 ? -4.586 -0.160 -8.292 1.00 94.75 88 PHE A C 1
ATOM 659 O O . PHE A 1 88 ? -4.179 0.503 -7.339 1.00 94.75 88 PHE A O 1
ATOM 666 N N . ASP A 1 89 ? -5.843 -0.062 -8.728 1.00 94.38 89 ASP A N 1
ATOM 667 C CA . ASP A 1 89 ? -6.891 0.630 -7.981 1.00 94.38 89 ASP A CA 1
ATOM 668 C C . ASP A 1 89 ? -7.386 -0.262 -6.833 1.00 94.38 89 ASP A C 1
ATOM 670 O O . ASP A 1 89 ? -7.906 -1.364 -7.052 1.00 94.38 89 ASP A O 1
ATOM 674 N N . ARG A 1 90 ? -7.183 0.208 -5.598 1.00 92.12 90 ARG A N 1
ATOM 675 C CA . ARG A 1 90 ? -7.529 -0.489 -4.349 1.00 92.12 90 ARG A CA 1
ATOM 676 C C . ARG A 1 90 ? -8.721 0.159 -3.641 1.00 92.12 90 ARG A C 1
ATOM 678 O O . ARG A 1 90 ? -9.033 -0.206 -2.507 1.00 92.12 90 ARG A O 1
ATOM 685 N N . GLY A 1 91 ? -9.375 1.135 -4.272 1.00 91.44 91 GLY A N 1
ATOM 686 C CA . GLY A 1 91 ? -10.505 1.896 -3.741 1.00 91.44 91 GLY A CA 1
ATOM 687 C C . GLY A 1 91 ? -10.121 2.942 -2.688 1.00 91.44 91 GLY A C 1
ATOM 688 O O . GLY A 1 91 ? -10.531 4.093 -2.797 1.00 91.44 91 GLY A O 1
ATOM 689 N N . GLU A 1 92 ? -9.338 2.576 -1.666 1.00 90.06 92 GLU A N 1
ATOM 690 C CA . GLU A 1 92 ? -8.852 3.527 -0.642 1.00 90.06 92 GLU A CA 1
ATOM 691 C C . GLU A 1 92 ? -7.532 4.218 -1.037 1.00 90.06 92 GLU A C 1
ATOM 693 O O . GLU A 1 92 ? -7.203 5.297 -0.529 1.00 90.06 92 GLU A O 1
ATOM 698 N N . TYR A 1 93 ? -6.773 3.599 -1.938 1.00 93.50 93 TYR A N 1
ATOM 699 C CA . TYR A 1 93 ? -5.535 4.120 -2.502 1.00 93.50 93 TYR A CA 1
ATOM 700 C C . TYR A 1 93 ? -5.311 3.539 -3.897 1.00 93.50 93 TYR A C 1
ATOM 702 O O . TYR A 1 93 ? -5.883 2.510 -4.259 1.00 93.50 93 TYR A O 1
ATOM 710 N N . VAL A 1 94 ? -4.466 4.208 -4.669 1.00 94.38 94 VAL A N 1
ATOM 711 C CA . VAL A 1 94 ? -4.090 3.809 -6.021 1.00 94.38 94 VAL A CA 1
ATOM 712 C C . VAL A 1 94 ? -2.578 3.670 -6.069 1.00 94.38 94 VAL A C 1
ATOM 714 O O . VAL A 1 94 ? -1.864 4.547 -5.580 1.00 94.38 94 VAL A O 1
ATOM 717 N N . LEU A 1 95 ? -2.109 2.554 -6.621 1.00 94.31 95 LEU A N 1
ATOM 718 C CA . LEU A 1 95 ? -0.708 2.374 -6.978 1.00 94.31 95 LEU A CA 1
ATOM 719 C C . LEU A 1 95 ? -0.491 2.867 -8.409 1.00 94.31 95 LEU A C 1
ATOM 721 O O . LEU A 1 95 ? -1.350 2.700 -9.277 1.00 94.31 95 LEU A O 1
ATOM 725 N N . ASP A 1 96 ? 0.668 3.447 -8.652 1.00 92.69 96 ASP A N 1
ATOM 726 C CA . ASP A 1 96 ? 1.105 3.846 -9.978 1.00 92.69 96 ASP A CA 1
ATOM 727 C C . ASP A 1 96 ? 2.566 3.450 -10.163 1.00 92.69 96 ASP A C 1
ATOM 729 O O . ASP A 1 96 ? 3.392 3.635 -9.268 1.00 92.69 96 ASP A O 1
ATOM 733 N N . TYR A 1 97 ? 2.857 2.833 -11.300 1.00 92.12 97 TYR A N 1
ATOM 734 C CA . TYR A 1 97 ? 4.212 2.483 -11.688 1.00 92.12 97 TYR A CA 1
ATOM 735 C C . TYR A 1 97 ? 4.653 3.478 -12.751 1.00 92.12 97 TYR A C 1
ATOM 737 O O . TYR A 1 97 ? 4.095 3.509 -13.849 1.00 92.12 97 TYR A O 1
ATOM 745 N N . GLU A 1 98 ? 5.680 4.245 -12.418 1.00 88.75 98 GLU A N 1
ATOM 746 C CA . GLU A 1 98 ? 6.203 5.314 -13.251 1.00 88.75 98 GLU A CA 1
ATOM 747 C C . GLU A 1 98 ? 7.568 4.904 -13.792 1.00 88.75 98 GLU A C 1
ATOM 749 O O . GLU A 1 98 ? 8.469 4.501 -13.048 1.00 88.75 98 GLU A O 1
ATOM 754 N N . ASN A 1 99 ? 7.734 5.023 -15.103 1.00 87.12 99 ASN A N 1
ATOM 755 C CA . ASN A 1 99 ? 9.027 4.857 -15.741 1.00 87.12 99 ASN A CA 1
ATOM 756 C C . ASN A 1 99 ? 9.486 6.234 -16.206 1.00 87.12 99 ASN A C 1
ATOM 758 O O . ASN A 1 99 ? 9.180 6.655 -17.319 1.00 87.12 99 ASN A O 1
ATOM 762 N N . PHE A 1 100 ? 10.236 6.934 -15.350 1.00 79.44 100 PHE A N 1
ATOM 763 C CA . PHE A 1 100 ? 10.693 8.307 -15.589 1.00 79.44 100 PHE A CA 1
ATOM 764 C C . PHE A 1 100 ? 11.817 8.403 -16.634 1.00 79.44 100 PHE A C 1
ATOM 766 O O . PHE A 1 100 ? 12.705 9.241 -16.498 1.00 79.44 100 PHE A O 1
ATOM 773 N N . GLY A 1 101 ? 11.823 7.521 -17.637 1.00 68.88 101 GLY A N 1
ATOM 774 C CA . GLY A 1 101 ? 12.904 7.307 -18.594 1.00 68.88 101 GLY A CA 1
ATOM 775 C C . GLY A 1 101 ? 13.661 8.572 -19.016 1.00 68.88 101 GLY A C 1
ATOM 776 O O . GLY A 1 101 ? 13.079 9.615 -19.310 1.00 68.88 101 GLY A O 1
ATOM 777 N N . GLY A 1 102 ? 14.989 8.452 -19.090 1.00 61.50 102 GLY A N 1
ATOM 778 C CA . GLY A 1 102 ? 15.898 9.509 -19.524 1.00 61.50 102 GLY A CA 1
ATOM 779 C C . GLY A 1 102 ? 17.180 8.953 -20.149 1.00 61.50 102 GLY A C 1
ATOM 780 O O . GLY A 1 102 ? 17.483 7.763 -20.060 1.00 61.50 102 GLY A O 1
ATOM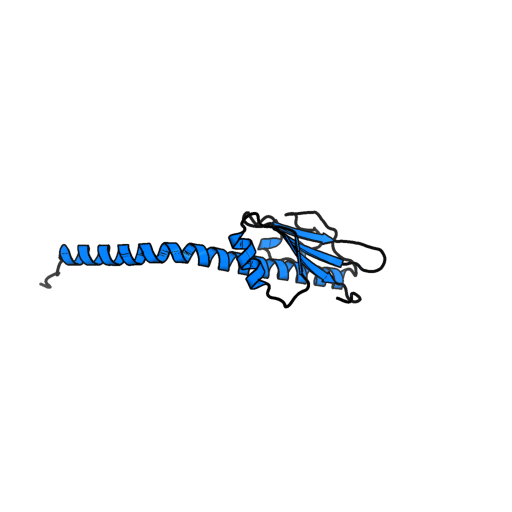 781 N N . THR A 1 103 ? 17.950 9.819 -20.811 1.00 49.28 103 THR A N 1
ATOM 782 C CA . THR A 1 103 ? 19.281 9.483 -21.339 1.00 49.28 103 THR A CA 1
ATOM 783 C C . THR A 1 103 ? 20.275 9.295 -20.191 1.00 49.28 103 THR A C 1
ATOM 785 O O . THR A 1 103 ? 20.716 10.276 -19.601 1.00 49.28 103 THR A O 1
ATOM 788 N N . GLY A 1 104 ? 20.659 8.047 -19.909 1.00 54.88 104 GLY A N 1
ATOM 789 C CA . GLY A 1 104 ? 21.804 7.700 -19.054 1.00 54.88 104 GLY A CA 1
ATOM 790 C C . GLY A 1 104 ? 21.464 7.060 -17.706 1.00 54.88 104 GLY A C 1
ATOM 791 O O . GLY A 1 104 ? 22.233 6.221 -17.250 1.00 54.88 104 GLY A O 1
ATOM 792 N N . GLU A 1 105 ? 20.305 7.358 -17.115 1.00 56.78 105 GLU A N 1
ATOM 793 C CA . GLU A 1 105 ? 19.821 6.714 -15.886 1.00 56.78 105 GLU A CA 1
ATOM 794 C C . GLU A 1 105 ? 18.307 6.507 -15.978 1.00 56.78 105 GLU A C 1
ATOM 796 O O . GLU A 1 105 ? 17.548 7.462 -16.138 1.00 56.78 105 GLU A O 1
ATOM 801 N N . VAL A 1 106 ? 17.853 5.252 -15.896 1.00 63.06 106 VAL A N 1
ATOM 802 C CA . VAL A 1 106 ? 16.422 4.966 -15.753 1.00 63.06 106 VAL A CA 1
ATOM 803 C C . VAL A 1 106 ? 16.105 4.930 -14.268 1.00 63.06 106 VAL A C 1
ATOM 805 O O . VAL A 1 106 ? 16.532 4.022 -13.549 1.00 63.06 106 VAL A O 1
ATOM 808 N N . VAL A 1 107 ? 15.374 5.947 -13.824 1.00 73.31 107 VAL A N 1
ATOM 809 C CA . VAL A 1 107 ? 14.775 6.001 -12.496 1.00 73.31 107 VAL A CA 1
ATOM 810 C C . VAL A 1 107 ? 13.343 5.511 -12.627 1.00 73.31 107 VAL A C 1
ATOM 812 O O . VAL A 1 107 ? 12.568 6.026 -13.429 1.00 73.31 107 VAL A O 1
ATOM 815 N N . ILE A 1 108 ? 12.995 4.508 -11.836 1.00 82.75 108 ILE A N 1
ATOM 816 C CA . ILE A 1 108 ? 11.636 3.991 -11.748 1.00 82.75 108 ILE A CA 1
ATOM 817 C C . ILE A 1 108 ? 10.990 4.514 -10.470 1.00 82.75 108 ILE A C 1
ATOM 819 O O . ILE A 1 108 ? 11.638 4.611 -9.429 1.00 82.75 108 ILE A O 1
ATOM 823 N N . GLY A 1 109 ? 9.710 4.853 -10.545 1.00 86.94 109 GLY A N 1
ATOM 824 C CA . GLY A 1 109 ? 8.882 5.242 -9.415 1.00 86.94 109 GLY A CA 1
ATOM 825 C C . GLY A 1 109 ? 7.798 4.212 -9.145 1.00 86.94 109 GLY A C 1
ATOM 826 O O . GLY A 1 109 ? 7.185 3.685 -10.068 1.00 86.94 109 GLY A O 1
ATOM 827 N N . VAL A 1 110 ? 7.525 3.945 -7.871 1.00 88.69 110 VAL A N 1
ATOM 828 C CA . VAL A 1 110 ? 6.246 3.357 -7.458 1.00 88.69 110 VAL A CA 1
ATOM 829 C C . VAL A 1 110 ? 5.548 4.357 -6.554 1.00 88.69 110 VAL A C 1
ATOM 831 O O . VAL A 1 110 ? 5.980 4.604 -5.426 1.00 88.69 110 VAL A O 1
ATOM 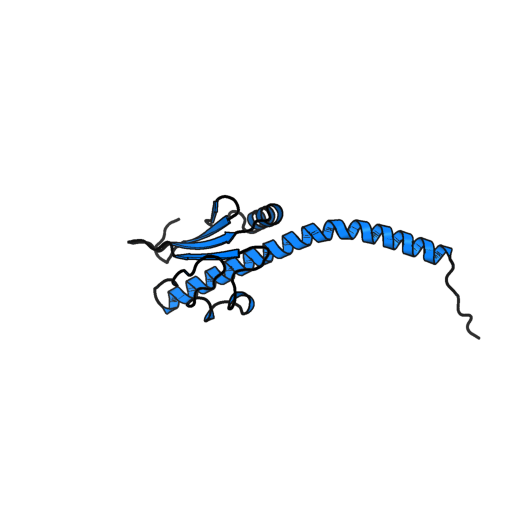834 N N . SER A 1 111 ? 4.481 4.944 -7.071 1.00 89.06 111 SER A N 1
ATOM 835 C CA . SER A 1 111 ? 3.678 5.959 -6.412 1.00 89.06 111 SER A CA 1
ATOM 836 C C . SER A 1 111 ? 2.462 5.345 -5.737 1.00 89.06 111 SER A C 1
ATOM 838 O O . SER A 1 111 ? 1.823 4.436 -6.260 1.00 89.06 111 SER A O 1
ATOM 840 N N . VAL A 1 112 ? 2.135 5.841 -4.547 1.00 91.00 112 VAL A N 1
ATOM 841 C CA . VAL A 1 112 ? 0.900 5.511 -3.835 1.00 91.00 112 VAL A CA 1
ATOM 842 C C . VAL A 1 112 ? 0.156 6.795 -3.540 1.00 91.00 112 VAL A C 1
ATOM 844 O O . VAL A 1 112 ? 0.652 7.648 -2.799 1.00 91.00 112 VAL A O 1
ATOM 847 N N . THR A 1 113 ? -1.053 6.910 -4.075 1.00 90.06 113 THR A N 1
ATOM 848 C CA . THR A 1 113 ? -1.924 8.071 -3.886 1.00 90.06 113 THR A CA 1
ATOM 849 C C . THR A 1 113 ? -3.151 7.680 -3.077 1.00 90.06 113 THR A C 1
ATOM 851 O O . THR A 1 113 ? -3.796 6.672 -3.361 1.00 90.06 113 THR A O 1
ATOM 854 N N . SER A 1 114 ? -3.512 8.482 -2.074 1.00 90.38 114 SER A N 1
ATOM 855 C CA . SER A 1 114 ? -4.761 8.301 -1.323 1.00 90.38 114 SER A CA 1
ATOM 856 C C . SER A 1 114 ? -5.416 9.639 -1.000 1.00 90.38 114 SER A C 1
ATOM 858 O O . SER A 1 114 ? -4.781 10.551 -0.472 1.00 90.38 114 SER A O 1
ATOM 860 N N . SER A 1 115 ? -6.722 9.738 -1.242 1.00 88.31 115 SER A N 1
ATOM 861 C CA . SER A 1 115 ? -7.527 10.907 -0.867 1.00 88.31 115 SER A CA 1
ATOM 862 C C . SER A 1 115 ? -7.778 11.006 0.644 1.00 88.31 115 SER A C 1
ATOM 864 O O . SER A 1 115 ? -8.229 12.041 1.131 1.00 88.31 115 SER A O 1
ATOM 866 N N . ASN A 1 116 ? -7.480 9.951 1.411 1.00 89.00 116 ASN A N 1
ATOM 867 C CA . ASN A 1 116 ? -7.675 9.917 2.855 1.00 89.00 116 ASN A CA 1
ATOM 868 C C . ASN A 1 116 ? -6.399 10.327 3.607 1.00 89.00 116 ASN A C 1
ATOM 870 O O . ASN A 1 116 ? -5.478 9.531 3.787 1.00 89.00 116 ASN A O 1
ATOM 874 N N . GLU A 1 117 ? -6.384 11.552 4.134 1.00 87.06 117 GLU A N 1
ATOM 875 C CA . GLU A 1 117 ? -5.243 12.118 4.870 1.00 87.06 117 GLU A CA 1
ATOM 876 C C . GLU A 1 117 ? -4.818 11.290 6.093 1.00 87.06 117 GLU A C 1
ATOM 878 O O . GLU A 1 117 ? -3.630 11.179 6.394 1.00 87.06 117 GLU A O 1
ATOM 883 N N . ARG A 1 118 ? -5.770 10.674 6.809 1.00 86.44 118 ARG A N 1
ATOM 884 C CA . ARG A 1 118 ? -5.457 9.875 8.008 1.00 86.44 118 ARG A CA 1
ATOM 885 C C . ARG A 1 118 ? -4.754 8.579 7.644 1.00 86.44 118 ARG A C 1
ATOM 887 O O . ARG A 1 118 ? -3.806 8.185 8.322 1.00 86.44 118 ARG A O 1
ATOM 894 N N . LEU A 1 119 ? -5.232 7.924 6.589 1.00 87.38 119 LEU A N 1
ATOM 895 C CA . LEU A 1 119 ? -4.602 6.723 6.058 1.00 87.38 119 LEU A CA 1
ATOM 896 C C . LEU A 1 119 ? -3.202 7.053 5.534 1.00 87.38 119 LEU A C 1
ATOM 898 O O . LEU A 1 119 ? -2.240 6.379 5.895 1.00 87.38 119 LEU A O 1
ATOM 902 N N . PHE A 1 120 ? -3.081 8.136 4.768 1.00 85.94 120 PHE A N 1
ATOM 903 C CA . PHE A 1 120 ? -1.812 8.606 4.227 1.00 85.94 120 PHE A CA 1
ATOM 904 C C . PHE A 1 120 ? -0.780 8.908 5.320 1.00 85.94 120 PHE A C 1
ATOM 906 O O . PHE A 1 120 ? 0.353 8.437 5.257 1.00 85.94 120 PHE A O 1
ATOM 913 N N . ALA A 1 121 ? -1.181 9.614 6.381 1.00 86.19 121 ALA A N 1
ATOM 914 C CA . ALA A 1 121 ? -0.307 9.898 7.517 1.00 86.19 121 ALA A CA 1
ATOM 915 C C . ALA A 1 121 ? 0.180 8.614 8.214 1.00 86.19 121 ALA A C 1
ATOM 917 O O . ALA A 1 121 ? 1.344 8.521 8.610 1.00 86.19 121 ALA A O 1
ATOM 918 N N . LYS A 1 122 ? -0.688 7.600 8.346 1.00 87.00 122 LYS A N 1
ATOM 919 C CA . LYS A 1 122 ? -0.298 6.287 8.880 1.00 87.00 122 LYS A CA 1
ATOM 920 C C . LYS A 1 122 ? 0.663 5.565 7.947 1.00 87.00 122 LYS A C 1
ATOM 922 O O . LYS A 1 122 ? 1.665 5.038 8.414 1.00 87.00 122 LYS A O 1
ATOM 927 N N . PHE A 1 123 ? 0.400 5.578 6.650 1.00 85.75 123 PHE A N 1
ATOM 928 C CA . PHE A 1 123 ? 1.277 4.985 5.650 1.00 85.75 123 PHE A CA 1
ATOM 929 C C . PHE A 1 123 ? 2.681 5.610 5.655 1.00 85.75 123 PHE A C 1
ATOM 931 O O . PHE A 1 123 ? 3.670 4.885 5.754 1.00 85.75 123 PHE A O 1
ATOM 938 N N . ALA A 1 124 ? 2.776 6.941 5.685 1.00 83.00 124 ALA A N 1
ATOM 939 C CA . ALA A 1 124 ? 4.048 7.654 5.811 1.00 83.00 124 ALA A CA 1
ATOM 940 C C . ALA A 1 124 ? 4.818 7.254 7.086 1.00 83.00 124 ALA A C 1
ATOM 942 O O . ALA A 1 124 ? 6.038 7.099 7.062 1.00 83.00 124 ALA A O 1
ATOM 943 N N . GLN A 1 125 ? 4.109 7.031 8.200 1.00 83.31 125 GLN A N 1
ATOM 944 C CA . GLN A 1 125 ? 4.710 6.525 9.438 1.00 83.31 125 GLN A CA 1
ATOM 945 C C . GLN A 1 125 ? 5.277 5.102 9.271 1.00 83.31 125 GLN A C 1
ATOM 947 O O . GLN A 1 125 ? 6.336 4.806 9.825 1.00 83.31 125 GLN A O 1
ATOM 952 N N . PHE A 1 126 ? 4.591 4.232 8.523 1.00 78.94 126 PHE A N 1
ATOM 953 C CA . PHE A 1 126 ? 4.996 2.841 8.284 1.00 78.94 126 PHE A CA 1
ATOM 954 C C . PHE A 1 126 ? 6.209 2.707 7.357 1.00 78.94 126 PHE A C 1
ATOM 956 O O . PHE A 1 126 ? 7.051 1.838 7.587 1.00 78.94 126 PHE A O 1
ATOM 963 N N . LEU A 1 127 ? 6.329 3.562 6.339 1.00 76.44 127 LEU A N 1
ATOM 964 C CA . LEU A 1 127 ? 7.482 3.563 5.431 1.00 76.44 127 LEU A CA 1
ATOM 965 C C . LEU A 1 127 ? 8.797 3.945 6.137 1.00 76.44 127 LEU A C 1
ATOM 967 O O . LEU A 1 127 ? 9.874 3.496 5.736 1.00 76.44 127 LEU A O 1
ATOM 971 N N . GLY A 1 128 ? 8.724 4.714 7.228 1.00 68.94 128 GLY A N 1
ATOM 972 C CA . GLY A 1 128 ? 9.894 5.124 8.006 1.00 68.94 128 GLY A CA 1
ATOM 973 C C . GLY A 1 128 ? 10.843 6.038 7.219 1.00 68.94 128 GLY A C 1
ATOM 974 O O . GLY A 1 128 ? 10.464 6.631 6.221 1.00 68.94 128 GLY A O 1
ATOM 975 N N . LYS A 1 129 ? 12.095 6.186 7.677 1.00 63.81 129 LYS A N 1
ATOM 976 C CA . LYS A 1 129 ? 13.130 7.035 7.035 1.00 63.81 129 LYS A CA 1
ATOM 977 C C . LYS A 1 129 ? 14.109 6.261 6.138 1.00 63.81 129 LYS A C 1
ATOM 979 O O . LYS A 1 129 ? 15.115 6.812 5.713 1.00 63.81 129 LYS A O 1
ATOM 984 N N . GLY A 1 130 ? 13.879 4.964 5.935 1.00 55.59 130 GLY A N 1
ATOM 985 C CA . GLY A 1 130 ? 14.889 4.040 5.405 1.00 55.59 130 GLY A CA 1
ATOM 986 C C . GLY A 1 130 ? 14.959 3.934 3.884 1.00 55.59 130 GLY A C 1
ATOM 987 O O . GLY A 1 130 ? 15.728 3.119 3.389 1.00 55.59 130 GLY A O 1
ATOM 988 N N . SER A 1 131 ? 14.151 4.695 3.147 1.00 59.28 131 SER A N 1
ATOM 989 C CA . SER A 1 131 ? 14.094 4.614 1.688 1.00 59.28 131 SER A CA 1
ATOM 990 C C . SER A 1 131 ? 13.969 5.992 1.045 1.00 59.28 131 SER A C 1
ATOM 992 O O . SER A 1 131 ? 13.367 6.877 1.654 1.00 59.28 131 SER A O 1
ATOM 994 N N . PRO A 1 132 ? 14.531 6.193 -0.157 1.00 69.38 132 PRO A N 1
ATOM 995 C CA . PRO A 1 132 ? 14.395 7.439 -0.889 1.00 69.38 132 PRO A CA 1
ATOM 996 C C . PRO A 1 132 ? 12.991 7.497 -1.488 1.00 69.38 132 PRO A C 1
ATOM 998 O O . PRO A 1 132 ? 12.707 6.941 -2.548 1.00 69.38 132 PRO A O 1
ATOM 1001 N N . PHE A 1 133 ? 12.098 8.156 -0.762 1.00 75.88 133 PHE A N 1
ATOM 1002 C CA . PHE A 1 133 ? 10.790 8.548 -1.257 1.00 75.88 133 PHE A CA 1
ATOM 1003 C C . PHE A 1 133 ? 10.677 10.066 -1.224 1.00 75.88 133 PHE A C 1
ATOM 1005 O O . PHE A 1 133 ? 11.265 10.731 -0.367 1.00 75.88 133 PHE A O 1
ATOM 1012 N N . PHE A 1 134 ? 9.881 10.614 -2.130 1.00 75.12 134 PHE A N 1
ATOM 1013 C CA . PHE A 1 134 ? 9.422 11.990 -2.030 1.00 75.12 134 PHE A CA 1
ATOM 1014 C C . PHE A 1 134 ? 7.915 12.015 -1.814 1.00 75.12 134 PHE A C 1
ATOM 1016 O O . PHE A 1 134 ? 7.188 11.087 -2.170 1.00 75.12 134 PHE A O 1
ATOM 1023 N N . ILE A 1 135 ? 7.459 13.082 -1.167 1.00 78.25 135 ILE A N 1
ATOM 1024 C CA . ILE A 1 135 ? 6.049 13.308 -0.877 1.00 78.25 135 ILE A CA 1
ATOM 1025 C C . ILE A 1 135 ? 5.613 14.528 -1.676 1.00 78.25 135 ILE A C 1
ATOM 1027 O O . ILE A 1 135 ? 6.165 15.614 -1.497 1.00 78.25 135 ILE A O 1
ATOM 1031 N N . ALA A 1 136 ? 4.609 14.352 -2.528 1.00 79.31 136 ALA A N 1
ATOM 1032 C CA . ALA A 1 136 ? 3.979 15.422 -3.288 1.00 79.31 136 ALA A CA 1
ATOM 1033 C C . ALA A 1 136 ? 2.472 15.408 -3.003 1.00 79.31 136 ALA A C 1
ATOM 1035 O O . ALA A 1 136 ? 1.727 14.575 -3.517 1.00 79.31 136 ALA A O 1
ATOM 1036 N N . GLY A 1 137 ? 2.020 16.316 -2.133 1.00 81.06 137 GLY A N 1
ATOM 1037 C CA . GLY A 1 137 ? 0.627 16.356 -1.682 1.00 81.06 137 GLY A CA 1
ATOM 1038 C C . GLY A 1 137 ? 0.203 15.046 -1.011 1.00 81.06 137 GLY A C 1
ATOM 1039 O O . GLY A 1 137 ? 0.735 14.679 0.034 1.00 81.06 137 GLY A O 1
ATOM 1040 N N . ASN A 1 138 ? -0.746 14.349 -1.636 1.00 81.69 138 ASN A N 1
ATOM 1041 C CA . ASN A 1 138 ? -1.331 13.083 -1.181 1.00 81.69 138 ASN A CA 1
ATOM 1042 C C . ASN A 1 138 ? -0.708 11.840 -1.845 1.00 81.69 138 ASN A C 1
ATOM 1044 O O . ASN A 1 138 ? -1.288 10.751 -1.783 1.00 81.69 138 ASN A O 1
ATOM 1048 N N . THR A 1 139 ? 0.449 12.003 -2.486 1.00 83.38 139 THR A N 1
ATOM 1049 C CA . THR A 1 139 ? 1.185 10.931 -3.157 1.00 83.38 139 THR A CA 1
ATOM 1050 C C . THR A 1 139 ? 2.553 10.755 -2.512 1.00 83.38 139 THR A C 1
ATOM 1052 O O . THR A 1 139 ? 3.275 11.731 -2.293 1.00 83.38 139 THR A O 1
ATOM 1055 N N . ILE A 1 140 ? 2.911 9.507 -2.209 1.00 84.38 140 ILE A N 1
ATOM 1056 C CA . ILE A 1 140 ? 4.293 9.124 -1.901 1.00 84.38 140 ILE A CA 1
ATOM 1057 C C . ILE A 1 140 ? 4.826 8.340 -3.080 1.00 84.38 140 ILE A C 1
ATOM 1059 O O . ILE A 1 140 ? 4.251 7.313 -3.428 1.00 84.38 140 ILE A O 1
ATOM 1063 N N . THR A 1 141 ? 5.946 8.789 -3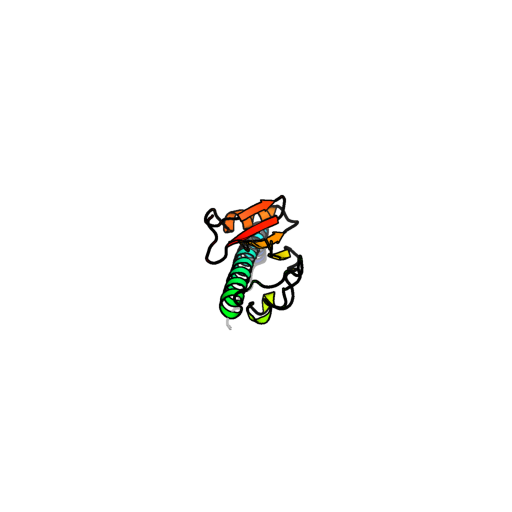.624 1.00 85.44 141 THR A N 1
ATOM 1064 C CA . THR A 1 141 ? 6.639 8.101 -4.706 1.00 85.44 141 THR A CA 1
ATOM 1065 C C . THR A 1 141 ? 7.919 7.502 -4.170 1.00 85.44 141 THR A C 1
ATOM 1067 O O . THR A 1 141 ? 8.787 8.213 -3.661 1.00 85.44 141 THR A O 1
ATOM 1070 N N . TYR A 1 142 ? 8.026 6.184 -4.269 1.00 83.62 142 TYR A N 1
ATOM 1071 C CA . TYR A 1 142 ? 9.227 5.444 -3.932 1.00 83.62 142 TYR A CA 1
ATOM 1072 C C . TYR A 1 142 ? 10.122 5.345 -5.160 1.00 83.62 142 TYR A C 1
ATOM 1074 O O . TYR A 1 142 ? 9.697 4.813 -6.185 1.00 83.62 142 TYR A O 1
ATOM 1082 N N . LEU A 1 143 ? 11.362 5.819 -5.045 1.00 79.88 143 LEU A N 1
ATOM 1083 C CA . LEU A 1 143 ? 12.322 5.766 -6.139 1.00 79.88 143 LEU A CA 1
ATOM 1084 C C . LEU A 1 143 ? 13.109 4.455 -6.124 1.00 79.88 143 LEU A C 1
ATOM 1086 O O . LEU A 1 143 ? 13.662 4.025 -5.110 1.00 79.88 143 LEU A O 1
ATOM 1090 N N . ILE A 1 144 ? 13.174 3.835 -7.291 1.00 73.31 144 ILE A N 1
ATOM 1091 C CA . ILE A 1 144 ? 13.928 2.630 -7.595 1.00 73.31 144 ILE A CA 1
ATOM 1092 C C . ILE A 1 144 ? 14.992 3.045 -8.613 1.00 73.31 144 ILE A C 1
ATOM 1094 O O . ILE A 1 144 ? 14.678 3.339 -9.767 1.00 73.31 144 ILE A O 1
ATOM 1098 N N . SER A 1 145 ? 16.254 3.099 -8.185 1.00 68.00 145 SER A N 1
ATOM 1099 C CA . SER A 1 145 ? 17.378 3.295 -9.100 1.00 68.00 145 SER A CA 1
ATOM 1100 C C . SER A 1 145 ? 17.857 1.948 -9.646 1.00 68.00 145 SER A C 1
ATOM 1102 O O . SER A 1 145 ? 17.851 0.931 -8.945 1.00 68.00 145 SER A O 1
ATOM 1104 N N . GLY A 1 146 ? 18.247 1.921 -10.922 1.00 62.34 146 GLY A N 1
ATOM 1105 C CA . GLY A 1 146 ? 18.888 0.748 -11.514 1.00 62.34 146 GLY A CA 1
ATOM 1106 C C . GLY A 1 146 ? 20.327 0.531 -11.035 1.00 62.34 146 GLY A C 1
ATOM 1107 O O . GLY A 1 146 ? 20.853 1.356 -10.288 1.00 62.34 146 GLY A O 1
ATOM 1108 N N . PRO A 1 147 ? 20.997 -0.546 -11.494 1.00 53.19 147 PRO A N 1
ATOM 1109 C CA . PRO A 1 147 ? 22.322 -0.983 -11.021 1.00 53.19 147 PRO A CA 1
ATOM 1110 C C . PRO A 1 147 ? 23.495 0.009 -11.183 1.00 53.19 147 PRO A C 1
ATOM 1112 O O . PRO A 1 147 ? 24.633 -0.359 -10.903 1.00 53.19 147 PRO A O 1
ATOM 1115 N N . GLY A 1 148 ? 23.247 1.245 -11.624 1.00 53.94 148 GLY A N 1
ATOM 1116 C CA . GLY A 1 148 ? 24.226 2.333 -11.700 1.00 53.94 148 GLY A CA 1
ATOM 1117 C C . GLY A 1 148 ? 23.816 3.638 -11.002 1.00 53.94 148 GLY A C 1
ATOM 1118 O O . GLY A 1 148 ? 24.609 4.571 -11.017 1.00 53.94 148 GLY A O 1
ATOM 1119 N N . GLY A 1 149 ? 22.623 3.729 -10.401 1.00 50.47 149 GLY A N 1
ATOM 1120 C CA . GLY A 1 149 ? 22.111 4.990 -9.854 1.00 50.47 149 GLY A CA 1
ATOM 1121 C C . GLY A 1 149 ? 22.562 5.257 -8.417 1.00 50.47 149 GLY A C 1
ATOM 1122 O O . GLY A 1 149 ? 22.292 4.466 -7.510 1.00 50.47 149 GLY A O 1
ATOM 1123 N N . ILE A 1 150 ? 23.228 6.394 -8.226 1.00 47.03 150 ILE A N 1
ATOM 1124 C CA . ILE A 1 150 ? 23.620 6.967 -6.931 1.00 47.03 150 ILE A CA 1
ATOM 1125 C C . ILE A 1 150 ? 22.398 7.694 -6.334 1.00 47.03 150 ILE A C 1
ATOM 1127 O O . ILE A 1 150 ? 21.683 8.374 -7.066 1.00 47.03 150 ILE A O 1
ATOM 1131 N N . PHE A 1 151 ? 22.151 7.541 -5.027 1.00 47.66 151 PHE A N 1
ATOM 1132 C CA . PHE A 1 151 ? 21.176 8.360 -4.286 1.00 47.66 151 PHE A CA 1
ATOM 1133 C C . PHE A 1 151 ? 21.776 9.697 -3.852 1.00 47.66 151 PHE A C 1
ATOM 1135 O O . PHE A 1 151 ? 22.942 9.685 -3.391 1.00 47.66 151 PHE A O 1
#

pLDDT: mean 84.28, std 11.69, range [47.03, 96.38]

Secondary structure (DSSP, 8-state):
----PPPPHHHHHHHHHHHHHHHHHHHHHHHHHHHHHHHHHHHHHHHHHHHHHHHHHHHHSSPPPP--TTPPPTTTGGGS-TTTSS-SB-SS-EEEEEE---SS--EEEEEEE-S-HHHHHHHHHHHTTSS-EEEETTEEEEEEE-TT---